Protein AF-A0A7C7S6R8-F1 (afdb_monomer_lite)

Structure (mmCIF, N/CA/C/O backbone):
data_AF-A0A7C7S6R8-F1
#
_entry.id   AF-A0A7C7S6R8-F1
#
loop_
_atom_site.group_PDB
_atom_site.id
_atom_site.type_symbol
_atom_site.label_atom_id
_atom_site.label_alt_id
_atom_site.label_comp_id
_atom_site.label_asym_id
_atom_site.label_entity_id
_atom_site.label_seq_id
_atom_site.pdbx_PDB_ins_code
_atom_site.Cartn_x
_atom_site.Cartn_y
_atom_site.Cartn_z
_atom_site.occupancy
_atom_site.B_iso_or_equiv
_atom_site.auth_seq_id
_atom_site.auth_comp_id
_atom_site.auth_asym_id
_atom_site.auth_atom_id
_atom_site.pdbx_PDB_model_num
ATOM 1 N N . MET A 1 1 ? -9.432 13.178 12.221 1.00 90.06 1 MET A N 1
ATOM 2 C CA . MET A 1 1 ? -8.520 12.330 11.413 1.00 90.06 1 MET A CA 1
ATOM 3 C C . MET A 1 1 ? -7.177 12.123 12.109 1.00 90.06 1 MET A C 1
ATOM 5 O O . M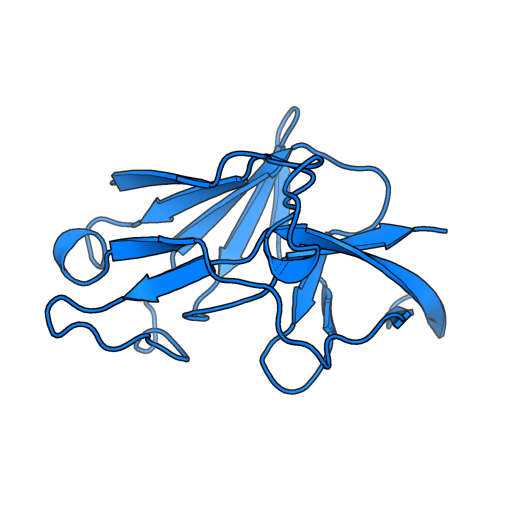ET A 1 1 ? -6.702 13.043 12.767 1.00 90.06 1 MET A O 1
ATOM 9 N N . LYS A 1 2 ? -6.548 10.955 11.932 1.00 95.75 2 LYS A N 1
ATOM 10 C CA . LYS A 1 2 ? -5.194 10.621 12.423 1.00 95.75 2 LYS A CA 1
ATOM 11 C C . LYS A 1 2 ? -4.266 10.365 11.235 1.00 95.75 2 LYS A C 1
ATOM 13 O O . LYS A 1 2 ? -4.613 9.568 10.373 1.00 95.75 2 LYS A O 1
ATOM 18 N N . LYS A 1 3 ? -3.100 11.017 11.187 1.00 97.19 3 LYS A N 1
ATOM 19 C CA . LYS A 1 3 ? -2.088 10.809 10.135 1.00 97.19 3 LYS A CA 1
ATOM 20 C C . LYS A 1 3 ? -0.924 9.987 10.677 1.00 97.19 3 LYS A C 1
ATOM 22 O O . LYS A 1 3 ? -0.388 10.323 11.729 1.00 97.19 3 LYS A O 1
ATOM 27 N N . VAL A 1 4 ? -0.525 8.947 9.955 1.00 97.56 4 VAL A N 1
ATOM 28 C CA . VAL A 1 4 ? 0.635 8.111 10.281 1.00 97.56 4 VAL A CA 1
ATOM 29 C C . VAL A 1 4 ? 1.560 8.061 9.077 1.00 97.56 4 VAL A C 1
ATOM 31 O O . VAL A 1 4 ? 1.111 7.825 7.959 1.00 97.56 4 VAL A O 1
ATOM 34 N N . LYS A 1 5 ? 2.852 8.295 9.299 1.00 97.56 5 LYS A N 1
ATOM 35 C CA . LYS A 1 5 ? 3.873 8.246 8.254 1.00 97.56 5 LYS A CA 1
ATOM 36 C C . LYS A 1 5 ? 4.606 6.913 8.296 1.00 97.56 5 LYS A C 1
ATOM 38 O O . LYS A 1 5 ? 5.047 6.495 9.363 1.00 97.56 5 LYS A O 1
ATOM 43 N N . ILE A 1 6 ? 4.772 6.291 7.135 1.00 96.75 6 ILE A N 1
ATOM 44 C CA . ILE A 1 6 ? 5.701 5.181 6.927 1.00 96.75 6 ILE A CA 1
ATOM 45 C C . ILE A 1 6 ? 6.922 5.770 6.234 1.00 96.75 6 ILE A C 1
ATOM 47 O O . ILE A 1 6 ? 6.853 6.138 5.064 1.00 96.75 6 ILE A O 1
ATOM 51 N N . SER A 1 7 ? 8.010 5.934 6.982 1.00 95.25 7 SER A N 1
ATOM 52 C CA . SER A 1 7 ? 9.228 6.570 6.482 1.00 95.25 7 SER A CA 1
ATOM 53 C C . SER A 1 7 ? 9.965 5.684 5.482 1.00 95.25 7 SER A C 1
ATOM 55 O O . SER A 1 7 ? 9.999 4.461 5.618 1.00 95.25 7 SER A O 1
ATOM 57 N N . ALA A 1 8 ? 10.617 6.319 4.509 1.00 95.31 8 ALA A N 1
ATOM 58 C CA . ALA A 1 8 ? 11.557 5.630 3.638 1.00 95.31 8 ALA A CA 1
ATOM 59 C C . ALA A 1 8 ? 12.765 5.124 4.443 1.00 95.31 8 ALA A C 1
ATOM 61 O O . ALA A 1 8 ? 13.272 5.807 5.335 1.00 95.31 8 ALA A O 1
ATOM 62 N N . ASN A 1 9 ? 13.257 3.944 4.084 1.00 95.44 9 ASN A N 1
ATOM 63 C CA . ASN A 1 9 ? 14.526 3.406 4.548 1.00 95.44 9 ASN A CA 1
ATOM 64 C C . ASN A 1 9 ? 15.187 2.568 3.437 1.00 95.44 9 ASN A C 1
ATOM 66 O O . ASN A 1 9 ? 15.272 1.342 3.543 1.00 95.44 9 ASN A O 1
ATOM 70 N N . PRO A 1 10 ? 15.652 3.203 2.346 1.00 94.69 10 PRO A N 1
ATOM 71 C CA . PRO A 1 10 ? 16.136 2.482 1.167 1.00 94.69 10 PRO A CA 1
ATOM 72 C C . PRO A 1 10 ? 17.402 1.656 1.442 1.00 94.69 10 PRO A C 1
ATOM 74 O O . PRO A 1 10 ? 17.672 0.695 0.727 1.00 94.69 10 PRO A O 1
ATOM 77 N N . ASN A 1 11 ? 18.150 1.996 2.496 1.00 95.75 11 ASN A N 1
ATOM 78 C CA . ASN A 1 11 ? 19.424 1.369 2.848 1.00 95.75 11 ASN A CA 1
ATOM 79 C C . ASN A 1 11 ? 19.294 0.324 3.969 1.00 95.75 11 ASN A C 1
ATOM 81 O O . ASN A 1 11 ? 20.306 -0.088 4.537 1.00 95.75 11 ASN A O 1
ATOM 85 N N . HIS A 1 12 ? 18.074 -0.103 4.315 1.00 95.06 12 HIS A N 1
ATOM 86 C CA . HIS A 1 12 ? 17.883 -1.125 5.340 1.00 95.06 12 HIS A CA 1
ATOM 87 C C . HIS A 1 12 ? 18.644 -2.418 4.964 1.00 95.06 12 HIS A C 1
ATOM 89 O O . HIS A 1 12 ? 18.564 -2.852 3.811 1.00 95.06 12 HIS A O 1
ATOM 95 N N . PRO A 1 13 ? 19.375 -3.070 5.892 1.00 93.81 13 PRO A N 1
ATOM 96 C CA . PRO A 1 13 ? 20.148 -4.274 5.576 1.00 93.81 13 PRO A CA 1
ATOM 97 C C . PRO A 1 13 ? 19.269 -5.396 5.009 1.00 93.81 13 PRO A C 1
ATOM 99 O O . PRO A 1 13 ? 19.597 -5.955 3.965 1.00 93.81 13 PRO A O 1
ATOM 102 N N . ASP A 1 14 ? 18.118 -5.652 5.638 1.00 93.12 14 ASP A N 1
ATOM 103 C CA . ASP A 1 14 ? 17.079 -6.559 5.132 1.00 93.12 14 ASP A CA 1
ATOM 104 C C . ASP A 1 14 ? 16.322 -5.934 3.940 1.00 93.12 14 ASP A C 1
ATOM 106 O O . ASP A 1 14 ? 15.649 -4.913 4.140 1.00 93.12 14 ASP A O 1
ATOM 110 N N . PRO A 1 15 ? 16.384 -6.529 2.729 1.00 90.38 15 PRO A N 1
ATOM 111 C CA . PRO A 1 15 ? 15.658 -6.057 1.550 1.00 90.38 15 PRO A CA 1
ATOM 112 C C . PRO A 1 15 ? 14.147 -5.942 1.748 1.00 90.38 15 PRO A C 1
ATOM 114 O O . PRO A 1 15 ? 13.533 -5.041 1.180 1.00 90.38 15 PRO A O 1
ATOM 117 N N . LYS A 1 16 ? 13.541 -6.790 2.590 1.00 92.56 16 LYS A N 1
ATOM 118 C CA . LYS A 1 16 ? 12.091 -6.772 2.831 1.00 92.56 16 LYS A CA 1
ATOM 119 C C . LYS A 1 16 ? 11.623 -5.519 3.570 1.00 92.56 16 LYS A C 1
ATOM 121 O O . LYS A 1 16 ? 10.437 -5.216 3.566 1.00 92.56 16 LYS A O 1
ATOM 126 N N . LYS A 1 17 ? 12.548 -4.773 4.176 1.00 92.88 17 LYS A N 1
ATOM 127 C CA . LYS A 1 17 ? 12.290 -3.530 4.918 1.00 92.88 17 LYS A CA 1
ATOM 128 C C . LYS A 1 17 ? 12.772 -2.281 4.174 1.00 92.88 17 LYS A C 1
ATOM 130 O O . LYS A 1 17 ? 12.753 -1.185 4.734 1.00 92.88 17 LYS A O 1
ATOM 135 N N . ARG A 1 18 ? 13.224 -2.420 2.920 1.00 94.31 18 ARG A N 1
ATOM 136 C CA . ARG A 1 18 ? 13.716 -1.299 2.108 1.00 94.31 18 ARG A CA 1
ATOM 137 C C . ARG A 1 18 ? 12.569 -0.518 1.483 1.00 94.31 18 ARG A C 1
ATOM 139 O O . ARG A 1 18 ? 12.257 -0.680 0.307 1.00 94.31 18 ARG A O 1
ATOM 146 N N . PHE A 1 19 ? 11.951 0.358 2.263 1.00 96.25 19 PHE A N 1
ATOM 147 C CA . PHE A 1 19 ? 10.978 1.302 1.718 1.00 96.25 19 PHE A CA 1
ATOM 148 C C . PHE A 1 19 ? 11.703 2.424 0.989 1.00 96.25 19 PHE A C 1
ATOM 150 O O . PHE A 1 19 ? 12.585 3.073 1.546 1.00 96.25 19 PHE A O 1
ATOM 157 N N . THR A 1 20 ? 11.350 2.657 -0.266 1.00 96.44 20 THR A N 1
ATOM 158 C CA . THR A 1 20 ? 12.046 3.639 -1.106 1.00 96.44 20 THR A CA 1
ATOM 159 C C . THR A 1 20 ? 11.401 5.017 -1.050 1.00 96.44 20 THR A C 1
ATOM 161 O O . THR A 1 20 ? 12.047 5.997 -1.408 1.00 96.44 20 THR A O 1
ATOM 164 N N . HIS A 1 21 ? 10.156 5.108 -0.576 1.00 96.12 21 HIS A N 1
ATOM 165 C CA . HIS A 1 21 ? 9.400 6.354 -0.497 1.00 96.12 21 HIS A CA 1
ATOM 166 C C . HIS A 1 21 ? 8.654 6.457 0.833 1.00 96.12 21 HIS A C 1
ATOM 168 O O . HIS A 1 21 ? 8.195 5.454 1.376 1.00 96.12 21 HIS A O 1
ATOM 174 N N . GLU A 1 22 ? 8.523 7.684 1.344 1.00 96.00 22 GLU A N 1
ATOM 175 C CA . GLU A 1 22 ? 7.614 7.960 2.455 1.00 96.00 22 GLU A CA 1
ATOM 176 C C . GLU A 1 22 ? 6.173 7.942 1.938 1.00 96.00 22 GLU A C 1
ATOM 178 O O . GLU A 1 22 ? 5.873 8.558 0.915 1.00 96.00 22 GLU A O 1
ATOM 183 N N . ILE A 1 23 ? 5.280 7.281 2.671 1.00 96.94 23 ILE A N 1
ATOM 184 C CA . ILE A 1 23 ? 3.833 7.364 2.446 1.00 96.94 23 ILE A CA 1
ATOM 185 C C . ILE A 1 23 ? 3.136 7.816 3.727 1.00 96.94 23 ILE A C 1
ATOM 187 O O . ILE A 1 23 ? 3.601 7.547 4.836 1.00 96.94 23 ILE A O 1
ATOM 191 N N . THR A 1 24 ? 2.011 8.515 3.589 1.00 98.06 24 THR A N 1
ATOM 192 C CA . THR A 1 24 ? 1.176 8.924 4.723 1.00 98.06 24 THR A CA 1
ATOM 193 C C . THR A 1 24 ? -0.175 8.232 4.651 1.00 98.06 24 THR A C 1
ATOM 195 O O . THR A 1 24 ? -0.878 8.332 3.652 1.00 98.06 24 THR A O 1
ATOM 198 N N . ILE A 1 25 ? -0.554 7.565 5.734 1.00 97.69 25 ILE A N 1
ATOM 199 C CA . ILE A 1 25 ? -1.856 6.931 5.918 1.00 97.69 25 ILE A CA 1
ATOM 200 C C . ILE A 1 25 ? -2.715 7.849 6.785 1.00 97.69 25 ILE A C 1
ATOM 202 O O . ILE A 1 25 ? -2.304 8.246 7.877 1.00 97.69 25 ILE A O 1
ATOM 206 N N . VAL A 1 26 ? -3.904 8.204 6.308 1.00 97.69 26 VAL A N 1
ATOM 207 C CA . VAL A 1 26 ? -4.850 9.077 7.007 1.00 97.69 26 VAL A CA 1
ATOM 208 C C . VAL A 1 26 ? -6.084 8.268 7.385 1.00 97.69 26 VAL A C 1
ATOM 210 O O . VAL A 1 26 ? -6.877 7.875 6.533 1.00 97.69 26 VAL A O 1
ATOM 213 N N . LEU A 1 27 ? -6.241 8.027 8.683 1.00 96.94 27 LEU A N 1
ATOM 214 C CA . LEU A 1 27 ? -7.390 7.333 9.249 1.00 96.94 27 LEU A CA 1
ATOM 215 C C . LEU A 1 27 ? -8.510 8.332 9.569 1.00 96.94 27 LEU A C 1
ATOM 217 O O . LEU A 1 27 ? -8.293 9.315 10.297 1.00 96.94 27 LEU A O 1
ATOM 221 N N . GLY A 1 28 ? -9.703 8.050 9.043 1.00 95.19 28 GLY A N 1
ATOM 222 C CA . GLY A 1 28 ? -10.948 8.744 9.374 1.00 95.19 28 GLY A CA 1
ATOM 223 C C . GLY A 1 28 ? -11.340 8.568 10.843 1.00 95.19 28 GLY A C 1
ATOM 224 O O . GLY A 1 28 ? -10.814 7.702 11.550 1.00 95.19 28 GLY A O 1
ATOM 225 N N . ASP A 1 29 ? -12.244 9.412 11.334 1.00 93.75 29 ASP A N 1
ATOM 226 C CA . ASP A 1 29 ? -12.663 9.389 12.741 1.00 93.75 29 ASP A CA 1
ATOM 227 C C . ASP A 1 29 ? -13.369 8.079 13.132 1.00 93.75 29 ASP A C 1
ATOM 229 O O . ASP A 1 29 ? -13.288 7.647 14.279 1.00 93.75 29 ASP A O 1
ATOM 233 N N . GLU A 1 30 ? -13.969 7.397 12.160 1.00 92.88 30 GLU A N 1
ATOM 234 C CA . GLU A 1 30 ? -14.673 6.124 12.282 1.00 92.88 30 GLU A CA 1
ATOM 235 C C . GLU A 1 30 ? -13.759 4.902 12.501 1.00 92.88 30 GLU A C 1
ATOM 237 O O . GLU A 1 30 ? -14.222 3.866 13.001 1.00 92.88 30 GLU A O 1
ATOM 242 N N . ILE A 1 31 ? -12.470 5.019 12.149 1.00 94.88 31 ILE A N 1
ATOM 243 C CA . ILE A 1 31 ? -11.480 3.931 12.232 1.00 94.88 31 ILE A CA 1
ATOM 244 C C . ILE A 1 31 ? -10.202 4.287 13.005 1.00 94.88 31 ILE A C 1
ATOM 246 O O . ILE A 1 31 ? -9.497 3.372 13.427 1.00 94.88 31 ILE A O 1
ATOM 250 N N . LYS A 1 32 ? -9.898 5.568 13.256 1.00 94.31 32 LYS A N 1
ATOM 251 C CA . LYS A 1 32 ? -8.635 5.995 13.898 1.00 94.31 32 LYS A CA 1
ATOM 252 C C . LYS A 1 32 ? -8.382 5.414 15.298 1.00 94.31 32 LYS A C 1
ATOM 254 O O . LYS A 1 32 ? -7.222 5.261 15.671 1.00 94.31 32 LYS A O 1
ATOM 259 N N . GLU A 1 33 ? -9.445 5.105 16.047 1.00 94.50 33 GL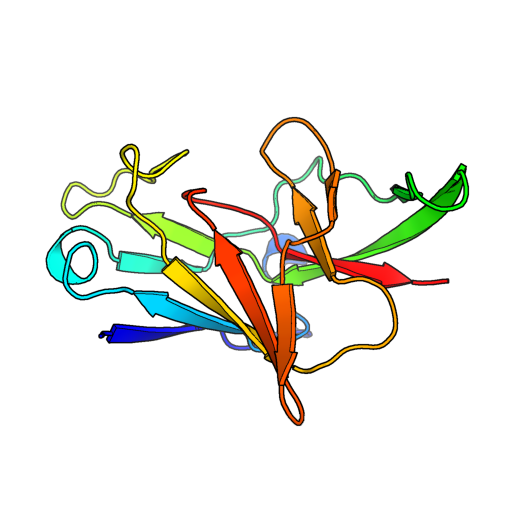U A N 1
ATOM 260 C CA . GLU A 1 33 ? -9.378 4.491 17.387 1.00 94.50 33 GLU A CA 1
ATOM 261 C C . GLU A 1 33 ? -9.455 2.955 17.331 1.00 94.50 33 GLU A C 1
ATOM 263 O O . GLU A 1 33 ? -9.189 2.270 18.315 1.00 94.50 33 GLU A O 1
ATOM 268 N N . LYS A 1 34 ? -9.838 2.395 16.176 1.00 94.31 34 LYS A N 1
ATOM 269 C CA . LYS A 1 34 ? -10.006 0.947 15.966 1.00 94.31 34 LYS A CA 1
ATOM 270 C C . LYS A 1 34 ? -8.770 0.295 15.358 1.00 94.31 34 LYS A C 1
ATOM 272 O O . LYS A 1 34 ? -8.644 -0.925 15.428 1.00 94.31 34 LYS A O 1
ATOM 277 N N . TYR A 1 35 ? -7.896 1.090 14.744 1.00 96.19 35 TYR A N 1
ATOM 278 C CA . TYR A 1 35 ? -6.731 0.595 14.029 1.00 96.19 35 TYR A CA 1
ATOM 279 C C . TYR A 1 35 ? -5.493 1.453 14.278 1.00 96.19 35 TYR A C 1
ATOM 281 O O . TYR A 1 35 ? -5.528 2.683 14.353 1.00 96.19 35 TYR A O 1
ATOM 289 N N . GLU A 1 36 ? -4.366 0.766 14.340 1.00 96.12 36 GLU A N 1
ATOM 290 C CA . GLU A 1 36 ? -3.0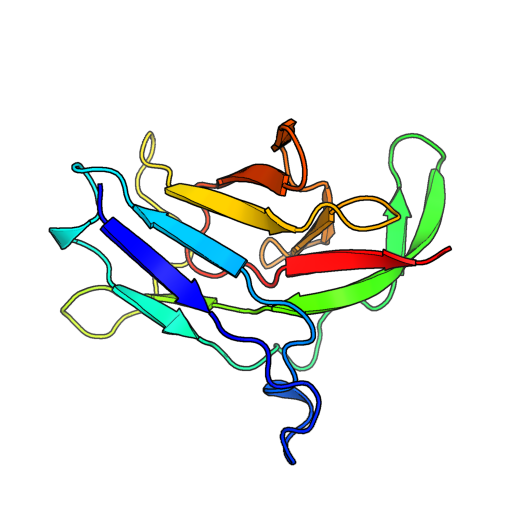29 1.324 14.294 1.00 96.12 36 GLU A CA 1
ATOM 291 C C . GLU A 1 36 ? -2.401 0.998 12.938 1.00 96.12 36 GLU A C 1
ATOM 293 O O . GLU A 1 36 ? -2.528 -0.119 12.443 1.00 96.12 36 GLU A O 1
ATOM 298 N N . VAL A 1 37 ? -1.709 1.961 12.336 1.00 97.12 37 VAL A N 1
ATOM 299 C CA . VAL A 1 37 ? -0.941 1.727 11.110 1.00 97.12 37 VAL A CA 1
ATOM 300 C C . VAL A 1 37 ? 0.459 1.279 11.508 1.00 97.12 37 VAL A C 1
ATOM 302 O O . VAL A 1 37 ? 1.148 1.998 12.231 1.00 97.12 37 VAL A O 1
ATOM 305 N N . VAL A 1 38 ? 0.887 0.118 11.023 1.00 96.69 38 VAL A N 1
ATOM 306 C CA . VAL A 1 38 ? 2.191 -0.470 11.345 1.00 96.69 38 VAL A CA 1
ATOM 307 C C . VAL A 1 38 ? 2.928 -0.800 10.053 1.00 96.69 38 VAL A C 1
ATOM 309 O O . VAL A 1 38 ? 2.363 -1.438 9.170 1.00 96.69 38 VAL A O 1
ATOM 312 N N . ALA A 1 39 ? 4.191 -0.392 9.939 1.00 96.06 39 ALA A N 1
ATOM 313 C CA . ALA A 1 39 ? 5.065 -0.822 8.849 1.00 96.06 39 ALA A CA 1
ATOM 314 C C . ALA A 1 39 ? 5.201 -2.355 8.828 1.00 96.06 39 ALA A C 1
ATOM 316 O O . ALA A 1 39 ? 5.418 -2.969 9.874 1.00 96.06 39 ALA A O 1
ATOM 317 N N . LYS A 1 40 ? 5.105 -2.965 7.645 1.00 95.38 40 LYS A N 1
ATOM 318 C CA . LYS A 1 40 ? 5.270 -4.413 7.459 1.00 95.38 40 LYS A CA 1
ATOM 319 C C . LYS A 1 40 ? 6.395 -4.695 6.480 1.00 95.38 40 LYS A C 1
ATOM 321 O O . LYS A 1 40 ? 6.575 -3.973 5.508 1.00 95.38 40 LYS A O 1
ATOM 326 N N . ASP A 1 41 ? 7.086 -5.799 6.696 1.00 95.44 41 ASP A N 1
ATOM 327 C CA . ASP A 1 41 ? 8.033 -6.339 5.728 1.00 95.44 41 ASP A CA 1
ATOM 328 C C . ASP A 1 41 ? 7.295 -6.673 4.423 1.00 95.44 41 ASP A C 1
ATOM 330 O O . ASP A 1 41 ? 6.133 -7.089 4.446 1.00 95.44 41 ASP A O 1
ATOM 334 N N . PHE A 1 42 ? 7.943 -6.494 3.276 1.00 95.69 42 PHE A N 1
ATOM 335 C CA . PHE A 1 42 ? 7.402 -6.969 2.008 1.00 95.69 42 PHE A CA 1
ATOM 336 C C . PHE A 1 42 ? 7.258 -8.503 2.023 1.00 95.69 42 PHE A C 1
ATOM 338 O O . PHE A 1 42 ? 8.199 -9.200 2.432 1.00 95.69 42 PHE A O 1
ATOM 345 N N . PRO A 1 43 ? 6.116 -9.046 1.557 1.00 93.12 43 PRO A N 1
ATOM 346 C CA . PRO A 1 43 ? 5.985 -10.467 1.253 1.00 93.12 43 PRO A CA 1
ATOM 347 C C . PRO A 1 43 ? 7.070 -10.932 0.274 1.00 93.12 43 PRO A C 1
ATOM 349 O O . PRO A 1 43 ? 7.552 -10.160 -0.555 1.00 93.12 43 PRO A O 1
ATOM 352 N N . ALA A 1 44 ? 7.487 -12.194 0.387 1.00 91.06 44 ALA A N 1
ATOM 353 C CA . ALA A 1 44 ? 8.559 -12.744 -0.448 1.00 91.06 44 ALA A CA 1
ATOM 354 C C . ALA A 1 44 ? 8.115 -13.032 -1.893 1.00 91.06 44 ALA A C 1
ATOM 356 O O . ALA A 1 44 ? 8.957 -13.164 -2.773 1.00 91.06 44 ALA A O 1
ATOM 357 N N . ASP A 1 45 ? 6.810 -13.139 -2.116 1.00 91.88 45 ASP A N 1
ATOM 358 C CA . ASP A 1 45 ? 6.142 -13.586 -3.336 1.00 91.88 45 ASP A CA 1
ATOM 359 C C . ASP A 1 45 ? 5.406 -12.450 -4.062 1.00 91.88 45 ASP A C 1
ATOM 361 O O . ASP A 1 45 ? 4.483 -12.688 -4.841 1.00 91.88 45 ASP A O 1
ATOM 365 N N . LEU A 1 46 ? 5.810 -11.198 -3.824 1.00 95.69 46 LEU A N 1
ATOM 366 C CA . LEU A 1 46 ? 5.225 -10.076 -4.546 1.00 95.69 46 LEU A CA 1
ATOM 367 C C . LEU A 1 46 ? 5.519 -10.174 -6.048 1.00 95.69 46 LEU A C 1
ATOM 369 O O . LEU A 1 46 ? 6.680 -10.338 -6.428 1.00 95.69 46 LEU A O 1
ATOM 373 N N . PRO A 1 47 ? 4.506 -9.993 -6.913 1.00 96.50 47 PRO A N 1
ATOM 374 C CA . PRO A 1 47 ? 4.722 -9.981 -8.351 1.00 96.50 47 PRO A CA 1
ATOM 375 C C . PRO A 1 47 ? 5.717 -8.892 -8.765 1.00 96.50 47 PRO A C 1
ATOM 377 O O . PRO A 1 47 ? 5.665 -7.760 -8.278 1.00 96.50 47 PRO A O 1
ATOM 380 N N . GLU A 1 48 ? 6.611 -9.224 -9.692 1.00 96.44 48 GLU A N 1
ATOM 381 C CA . GLU A 1 48 ? 7.564 -8.264 -10.266 1.00 96.44 48 GLU A CA 1
ATOM 382 C C . GLU A 1 48 ? 6.982 -7.492 -11.454 1.00 96.44 48 GLU A C 1
ATOM 384 O O . GLU A 1 48 ? 7.513 -6.447 -11.834 1.00 96.44 48 GLU A O 1
ATOM 389 N N . PHE A 1 49 ? 5.888 -7.990 -12.032 1.00 96.81 49 PHE A N 1
ATOM 390 C CA . PHE A 1 49 ? 5.273 -7.461 -13.242 1.00 96.81 49 PHE A CA 1
ATOM 391 C C . PHE A 1 49 ? 3.753 -7.382 -13.107 1.00 96.81 49 PHE A C 1
ATOM 393 O O . PHE A 1 49 ? 3.129 -8.139 -12.360 1.00 96.81 49 PHE A O 1
ATOM 400 N N . TRP A 1 50 ? 3.156 -6.457 -13.852 1.00 96.31 50 TRP A N 1
ATOM 401 C CA . TRP A 1 50 ? 1.713 -6.296 -13.986 1.00 96.31 50 TRP A CA 1
ATOM 402 C C . TRP A 1 50 ? 1.363 -6.016 -15.443 1.00 96.31 50 TRP A C 1
ATOM 404 O O . TRP A 1 50 ? 2.012 -5.193 -16.087 1.00 96.31 50 TRP A O 1
ATOM 414 N N . ILE A 1 51 ? 0.340 -6.700 -15.953 1.00 95.38 51 ILE A N 1
ATOM 415 C CA . ILE A 1 51 ? -0.245 -6.404 -17.261 1.00 95.38 51 ILE A CA 1
ATOM 416 C C . ILE A 1 51 ? -1.241 -5.269 -17.050 1.00 95.38 51 ILE A C 1
ATOM 418 O O . ILE A 1 51 ? -2.256 -5.446 -16.372 1.00 95.38 51 ILE A O 1
ATOM 422 N N . ASP A 1 52 ? -0.913 -4.100 -17.586 1.00 92.75 52 ASP A N 1
ATOM 423 C CA . ASP A 1 52 ? -1.760 -2.920 -17.482 1.00 92.75 52 ASP A CA 1
ATOM 424 C C . ASP A 1 52 ? -3.049 -3.139 -18.298 1.00 92.75 52 ASP A C 1
ATOM 426 O O . ASP A 1 52 ? -2.973 -3.306 -19.514 1.00 92.75 52 ASP A O 1
ATOM 430 N N . PRO A 1 53 ? -4.241 -3.123 -17.676 1.00 92.38 53 PRO A N 1
ATOM 431 C CA . PRO A 1 53 ? -5.499 -3.408 -18.361 1.00 92.38 53 PRO A CA 1
ATOM 432 C C . PRO A 1 53 ? -5.900 -2.331 -19.378 1.00 92.38 53 PRO A C 1
ATOM 434 O O . PRO A 1 53 ? -6.854 -2.536 -20.123 1.00 92.38 53 PRO A O 1
ATOM 437 N N . ASN A 1 54 ? -5.231 -1.172 -19.394 1.00 91.31 54 ASN A N 1
ATOM 438 C CA . ASN A 1 54 ? -5.539 -0.102 -20.342 1.00 91.31 54 ASN A CA 1
ATOM 439 C C . ASN A 1 54 ? -4.782 -0.245 -21.670 1.00 91.31 54 ASN A C 1
ATOM 441 O O . ASN A 1 54 ? -5.262 0.264 -22.682 1.00 91.31 54 ASN A O 1
ATOM 445 N N . ASP A 1 55 ? -3.588 -0.849 -21.668 1.00 91.44 55 ASP A N 1
ATOM 446 C CA . ASP A 1 55 ? -2.743 -0.976 -22.867 1.00 91.44 55 ASP A CA 1
ATOM 447 C C . ASP A 1 55 ? -2.241 -2.406 -23.142 1.00 91.44 55 ASP A C 1
ATOM 449 O O . ASP A 1 55 ? -1.519 -2.608 -24.121 1.00 91.44 55 ASP A O 1
ATOM 453 N N . ASP A 1 56 ? -2.629 -3.376 -22.306 1.00 93.00 56 ASP A N 1
ATOM 454 C CA . ASP A 1 56 ? -2.239 -4.791 -22.329 1.00 93.00 56 ASP A CA 1
ATOM 455 C C . ASP A 1 56 ? -0.718 -5.026 -22.332 1.00 93.00 56 ASP A C 1
ATOM 457 O O . ASP A 1 56 ? -0.235 -6.101 -22.702 1.00 93.00 56 ASP A O 1
ATOM 461 N N . LYS A 1 57 ? 0.076 -4.034 -21.906 1.00 93.94 57 LYS A N 1
ATOM 462 C CA . LYS A 1 57 ? 1.531 -4.167 -21.820 1.00 93.94 57 LYS A CA 1
ATOM 463 C C . LYS A 1 57 ? 1.956 -4.599 -20.433 1.00 93.94 57 LYS A C 1
ATOM 465 O O . LYS A 1 57 ? 1.490 -4.089 -19.414 1.00 93.94 57 LYS A O 1
ATOM 470 N N . GLU A 1 58 ? 2.945 -5.480 -20.413 1.00 95.75 58 GLU A N 1
ATOM 471 C CA . GLU A 1 58 ? 3.664 -5.820 -19.198 1.00 95.75 58 GLU A CA 1
ATOM 472 C C . GLU A 1 58 ? 4.482 -4.613 -18.712 1.00 95.75 58 GLU A C 1
ATOM 474 O O . GLU A 1 58 ? 5.258 -4.009 -19.459 1.00 95.75 58 GLU A O 1
ATOM 479 N N . LYS A 1 59 ? 4.292 -4.246 -17.445 1.00 96.00 59 LYS A N 1
ATOM 480 C CA . LYS A 1 59 ? 5.044 -3.204 -16.747 1.00 96.00 59 LYS A CA 1
ATOM 481 C C . LYS A 1 59 ? 5.764 -3.836 -15.569 1.00 96.00 59 LYS A C 1
ATOM 483 O O . LYS A 1 59 ? 5.150 -4.557 -14.782 1.00 96.00 59 LYS A O 1
ATOM 488 N N . LYS A 1 60 ? 7.045 -3.517 -15.393 1.00 97.44 60 LYS A N 1
ATOM 489 C CA . LYS A 1 60 ? 7.780 -3.909 -14.187 1.00 97.44 60 LYS A CA 1
ATOM 490 C C . LYS A 1 60 ? 7.280 -3.098 -12.994 1.00 97.44 60 LYS A C 1
ATOM 492 O O . LYS A 1 60 ? 6.915 -1.936 -13.152 1.00 97.44 60 LYS A O 1
ATOM 497 N N . ILE A 1 61 ? 7.276 -3.681 -11.804 1.00 97.50 61 ILE A N 1
ATOM 498 C CA . ILE A 1 61 ? 6.848 -3.033 -10.565 1.00 97.50 61 ILE A CA 1
ATOM 499 C C . ILE A 1 61 ? 8.070 -2.759 -9.694 1.00 97.50 61 ILE A C 1
ATOM 501 O O . ILE A 1 61 ? 8.912 -3.626 -9.468 1.00 97.50 61 ILE A O 1
ATOM 505 N N . ALA A 1 62 ? 8.142 -1.547 -9.157 1.00 96.81 62 ALA A N 1
ATOM 506 C CA . ALA A 1 62 ? 8.998 -1.219 -8.030 1.00 96.81 62 ALA A CA 1
ATOM 507 C C . ALA A 1 62 ? 8.120 -1.047 -6.785 1.00 96.81 62 ALA A C 1
ATOM 509 O O . ALA A 1 62 ? 7.355 -0.086 -6.694 1.00 96.81 62 ALA A O 1
ATOM 510 N N . TRP A 1 63 ? 8.223 -1.975 -5.833 1.00 97.44 63 TRP A N 1
ATOM 511 C CA . TRP A 1 63 ? 7.542 -1.884 -4.541 1.00 97.44 63 TRP A CA 1
ATOM 512 C C . TRP A 1 63 ? 8.188 -0.792 -3.681 1.00 97.44 63 TRP A C 1
ATOM 514 O O . TRP A 1 63 ? 9.412 -0.734 -3.549 1.00 97.44 63 TRP A O 1
ATOM 524 N N . ILE A 1 64 ? 7.375 0.120 -3.143 1.00 97.12 64 ILE A N 1
ATOM 525 C CA . ILE A 1 64 ? 7.861 1.355 -2.510 1.00 97.12 64 ILE A CA 1
ATOM 526 C C . ILE A 1 64 ? 7.649 1.401 -1.001 1.00 97.12 64 ILE A C 1
ATOM 528 O O . ILE A 1 64 ? 8.492 1.966 -0.304 1.00 97.12 64 ILE A O 1
ATOM 532 N N . ALA A 1 65 ? 6.570 0.803 -0.497 1.00 97.19 65 ALA A N 1
ATOM 533 C CA . ALA A 1 65 ? 6.254 0.737 0.926 1.00 97.19 65 ALA A CA 1
ATOM 534 C C . ALA A 1 65 ? 5.272 -0.409 1.212 1.00 97.19 65 ALA A C 1
ATOM 536 O O . ALA A 1 65 ? 4.501 -0.798 0.335 1.00 97.19 65 ALA A O 1
ATOM 537 N N . ASN A 1 66 ? 5.268 -0.918 2.445 1.00 96.75 66 ASN A N 1
ATOM 538 C CA . ASN A 1 66 ? 4.265 -1.869 2.916 1.00 96.75 66 ASN A CA 1
ATOM 539 C C . ASN A 1 66 ? 3.871 -1.583 4.372 1.00 96.75 66 ASN A C 1
ATOM 541 O O . ASN A 1 66 ? 4.686 -1.149 5.191 1.00 96.75 66 ASN A O 1
ATOM 545 N N . PHE A 1 67 ? 2.602 -1.808 4.698 1.00 96.62 67 PHE A N 1
ATOM 546 C CA . PHE A 1 67 ? 2.043 -1.561 6.023 1.00 96.62 67 PHE A CA 1
ATOM 547 C C . PHE A 1 67 ? 0.835 -2.462 6.278 1.00 96.62 67 PHE A C 1
ATOM 549 O O . PHE A 1 67 ? 0.339 -3.126 5.376 1.00 96.62 67 PHE A O 1
ATOM 556 N N . GLY A 1 68 ? 0.370 -2.486 7.522 1.00 96.62 68 GLY A N 1
ATOM 557 C CA . GLY A 1 68 ? -0.868 -3.137 7.918 1.00 96.62 68 GLY A CA 1
ATOM 558 C C . GLY A 1 68 ? -1.638 -2.326 8.954 1.00 96.62 68 GLY A C 1
ATOM 559 O O . GLY A 1 68 ? -1.048 -1.625 9.779 1.00 96.62 68 GLY A O 1
ATOM 560 N N . LEU A 1 69 ? -2.959 -2.453 8.924 1.00 96.88 69 LEU A N 1
ATOM 561 C CA . LEU A 1 69 ? -3.888 -1.938 9.916 1.00 96.88 69 LEU A CA 1
ATOM 562 C C . LEU A 1 69 ? -4.063 -2.991 11.006 1.00 96.88 69 LEU A C 1
ATOM 564 O O . LEU A 1 69 ? -4.673 -4.041 10.805 1.00 96.88 69 LEU A O 1
ATOM 568 N N . ARG A 1 70 ? -3.497 -2.718 12.177 1.00 96.38 70 ARG A N 1
ATOM 569 C CA . ARG A 1 70 ? -3.515 -3.608 13.333 1.00 96.38 70 ARG A CA 1
ATOM 570 C C . ARG A 1 70 ? -4.601 -3.179 14.308 1.00 96.38 70 ARG A C 1
ATOM 572 O O . ARG A 1 70 ? -4.687 -2.015 14.684 1.00 96.38 70 ARG A O 1
ATOM 579 N N . THR A 1 71 ? -5.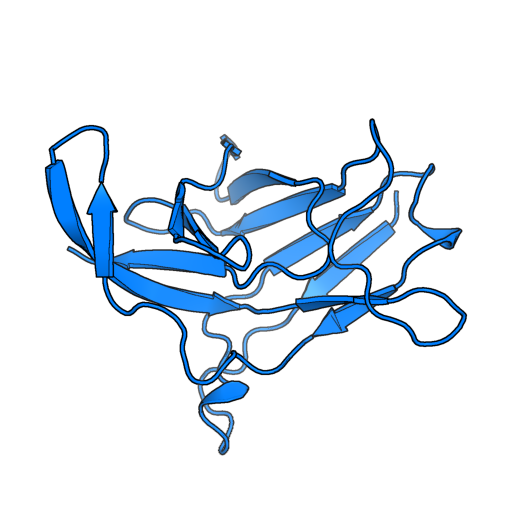425 -4.125 14.729 1.00 94.12 71 THR A N 1
ATOM 580 C CA . THR A 1 71 ? -6.418 -3.918 15.792 1.00 94.12 71 THR A CA 1
ATOM 581 C C . THR A 1 71 ? -5.736 -3.808 17.166 1.00 94.12 71 THR A C 1
ATOM 583 O O . THR A 1 71 ? -4.628 -4.322 17.331 1.00 94.12 71 THR A O 1
ATOM 586 N N . PRO A 1 72 ? -6.391 -3.231 18.194 1.00 88.06 72 PRO A N 1
ATOM 587 C CA . PRO A 1 72 ? -5.855 -3.176 19.558 1.00 88.06 72 PRO A CA 1
ATOM 588 C C . PRO A 1 72 ? -5.479 -4.545 20.146 1.00 88.06 72 PRO A C 1
ATOM 590 O O . PRO A 1 72 ? -4.578 -4.635 20.971 1.00 88.06 72 PRO A O 1
ATOM 593 N N . GLY A 1 73 ? -6.125 -5.625 19.687 1.00 88.81 73 GLY A N 1
ATOM 594 C CA . GLY A 1 73 ? -5.790 -7.006 20.056 1.00 88.81 73 GLY A CA 1
ATOM 595 C C . GLY A 1 73 ? -4.542 -7.573 19.365 1.00 88.81 73 GLY A C 1
ATOM 596 O O . GLY A 1 73 ? -4.253 -8.754 19.517 1.00 88.81 73 GLY A O 1
ATOM 597 N N . GLY A 1 74 ? -3.827 -6.776 18.565 1.00 90.75 74 GLY A N 1
ATOM 598 C CA . GLY A 1 74 ? -2.594 -7.172 17.881 1.00 90.75 74 GLY A CA 1
ATOM 599 C C . GLY A 1 74 ? -2.789 -7.882 16.538 1.00 90.75 74 GLY A C 1
ATOM 600 O O . GLY A 1 74 ? -1.805 -8.157 15.853 1.00 90.75 74 GLY A O 1
ATOM 601 N N . ARG A 1 75 ? -4.032 -8.145 16.117 1.00 93.19 75 ARG A N 1
ATOM 602 C CA . ARG A 1 75 ? -4.332 -8.806 14.839 1.00 93.19 75 ARG A CA 1
ATOM 603 C C . ARG A 1 75 ? -4.355 -7.795 13.693 1.00 93.19 75 ARG A C 1
ATOM 605 O O . ARG A 1 75 ? -5.037 -6.774 13.805 1.00 93.19 75 ARG A O 1
ATOM 612 N N . PHE A 1 76 ? -3.656 -8.099 12.601 1.00 94.38 76 PHE A N 1
ATOM 613 C CA . PHE A 1 76 ? -3.780 -7.368 11.339 1.00 94.38 76 PHE A CA 1
ATOM 614 C C . PHE A 1 76 ? -5.126 -7.660 10.676 1.00 94.38 76 PHE A C 1
ATOM 616 O O . PHE A 1 76 ? -5.581 -8.803 10.661 1.00 94.38 76 PHE A O 1
ATOM 623 N N . ALA A 1 77 ? -5.772 -6.613 10.177 1.00 92.94 77 ALA A N 1
ATOM 624 C CA . ALA A 1 77 ? -6.923 -6.750 9.307 1.00 92.94 77 ALA A CA 1
ATOM 625 C C . ALA A 1 77 ? -6.452 -7.067 7.886 1.00 92.94 77 ALA A C 1
ATOM 627 O O . ALA A 1 77 ? -5.480 -6.473 7.429 1.00 92.94 77 ALA A O 1
ATOM 628 N N . ASP A 1 78 ? -7.173 -7.952 7.203 1.00 90.69 78 ASP A N 1
ATOM 629 C CA . ASP A 1 78 ? -7.000 -8.191 5.764 1.00 90.69 78 ASP A CA 1
ATOM 630 C C . ASP A 1 78 ? -7.840 -7.172 4.971 1.00 90.69 78 ASP A C 1
ATOM 632 O O . ASP A 1 78 ? -7.412 -6.608 3.966 1.00 90.69 78 ASP A O 1
ATOM 636 N N . THR A 1 79 ? -9.038 -6.856 5.479 1.00 93.38 79 THR A N 1
ATOM 637 C CA . THR A 1 79 ? -9.937 -5.825 4.944 1.00 93.38 79 THR A CA 1
ATOM 638 C C . THR A 1 79 ? -10.594 -5.043 6.077 1.00 93.38 79 THR A C 1
ATOM 640 O O . THR A 1 79 ? -10.720 -5.513 7.213 1.00 93.38 79 THR A O 1
ATOM 643 N N . LEU A 1 80 ? -11.063 -3.843 5.762 1.00 92.81 80 LEU A N 1
ATOM 644 C CA . LEU A 1 80 ? -11.918 -3.055 6.628 1.00 92.81 80 LEU A CA 1
ATOM 645 C C . LEU A 1 80 ? -13.389 -3.483 6.499 1.00 92.81 80 LEU A C 1
ATOM 647 O O . LEU A 1 80 ? -13.800 -4.032 5.471 1.00 92.81 80 LEU A O 1
ATOM 651 N N . PRO A 1 81 ? -14.208 -3.239 7.540 1.00 92.69 81 PRO A N 1
ATOM 652 C CA . PRO A 1 81 ? -15.654 -3.384 7.454 1.00 92.69 81 PRO A CA 1
ATOM 653 C C . PRO A 1 81 ? -16.241 -2.578 6.292 1.00 92.69 81 PRO A C 1
ATOM 655 O O . PRO A 1 81 ? -15.777 -1.481 5.980 1.00 92.69 81 PRO A O 1
ATOM 658 N N . LYS A 1 82 ? -17.313 -3.101 5.687 1.00 91.75 82 LYS A N 1
ATOM 659 C CA . LYS A 1 82 ? -17.992 -2.465 4.553 1.00 91.75 82 LYS A CA 1
ATOM 660 C C . LYS A 1 82 ? -18.302 -0.991 4.842 1.00 91.75 82 LYS A C 1
ATOM 662 O O . LYS A 1 82 ? -18.984 -0.675 5.813 1.00 91.75 82 LYS A O 1
ATOM 667 N N . GLY A 1 83 ? -17.852 -0.117 3.944 1.00 90.62 83 GLY A N 1
ATOM 668 C CA . GLY A 1 83 ? -18.075 1.328 4.022 1.00 90.62 83 GLY A CA 1
ATOM 669 C C . GLY A 1 83 ? -17.000 2.098 4.790 1.00 90.62 83 GLY A C 1
ATOM 670 O O . GLY A 1 83 ? -17.012 3.322 4.734 1.00 90.62 83 GLY A O 1
ATOM 671 N N . TYR A 1 84 ? -16.061 1.423 5.456 1.00 94.38 84 TYR A N 1
ATOM 672 C CA . TYR A 1 84 ? -14.894 2.078 6.041 1.00 94.38 84 TYR A CA 1
ATOM 673 C C . TYR A 1 84 ? -13.738 2.107 5.057 1.00 94.38 84 TYR A C 1
ATOM 675 O O . TYR A 1 84 ? -13.451 1.119 4.381 1.00 94.38 84 TYR A O 1
ATOM 683 N N . ARG A 1 85 ? -13.069 3.256 5.000 1.00 95.56 85 ARG A N 1
ATOM 684 C CA . ARG A 1 85 ? -11.902 3.492 4.158 1.00 95.56 85 ARG A CA 1
ATOM 685 C C . ARG A 1 85 ? -10.889 4.336 4.905 1.00 95.56 85 ARG A C 1
ATOM 687 O O . ARG A 1 85 ? -11.209 5.015 5.877 1.00 95.56 85 ARG A O 1
ATOM 694 N N . TYR A 1 86 ? -9.666 4.313 4.418 1.00 96.19 86 TYR A N 1
ATOM 695 C CA . TYR A 1 86 ? -8.632 5.259 4.796 1.00 96.19 86 TYR A CA 1
ATOM 696 C C . TYR A 1 86 ? -8.022 5.853 3.537 1.00 96.19 86 TYR A C 1
ATOM 698 O O . TYR A 1 86 ? -8.096 5.271 2.452 1.00 96.19 86 TYR A O 1
ATOM 706 N N . GLN A 1 87 ? -7.399 7.012 3.698 1.00 97.38 87 GLN A N 1
ATOM 707 C CA . GLN A 1 87 ? -6.704 7.674 2.611 1.00 97.38 87 GLN A CA 1
ATOM 708 C C . GLN A 1 87 ? -5.206 7.362 2.675 1.00 97.38 87 GLN A C 1
ATOM 710 O O . GLN A 1 87 ? -4.603 7.339 3.750 1.00 97.38 87 GLN A O 1
ATOM 715 N N . ILE A 1 88 ? -4.597 7.163 1.513 1.00 97.25 88 ILE A N 1
ATOM 716 C CA . ILE A 1 88 ? -3.151 7.094 1.326 1.00 97.25 88 ILE A CA 1
ATOM 717 C C . ILE A 1 88 ? -2.725 8.334 0.553 1.00 97.25 88 ILE A C 1
ATOM 719 O O . ILE A 1 88 ? -3.266 8.631 -0.508 1.00 97.25 88 ILE A O 1
ATOM 723 N N . GLU A 1 89 ? -1.743 9.048 1.086 1.00 97.75 89 GLU A N 1
ATOM 724 C CA . GLU A 1 89 ? -1.026 10.108 0.390 1.00 97.75 89 GLU A CA 1
ATOM 725 C 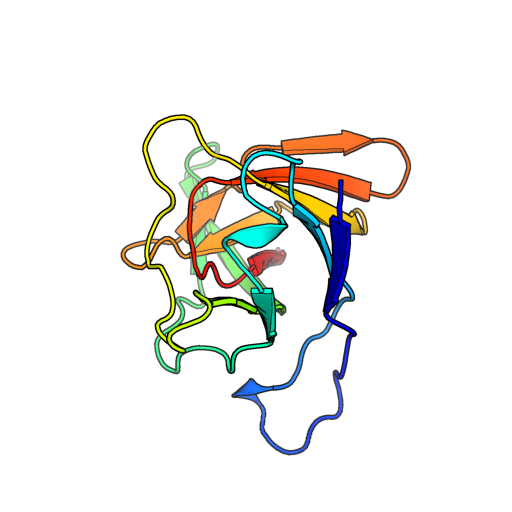C . GLU A 1 89 ? 0.389 9.604 0.060 1.00 97.75 89 GLU A C 1
ATOM 727 O O . GLU A 1 89 ? 1.162 9.250 0.954 1.00 97.75 89 GLU A O 1
ATOM 732 N N . ILE A 1 90 ? 0.736 9.588 -1.223 1.00 96.81 90 ILE A N 1
ATOM 733 C CA . ILE A 1 90 ? 2.039 9.163 -1.756 1.00 96.81 90 ILE A CA 1
ATOM 734 C C . ILE A 1 90 ? 2.612 10.357 -2.528 1.00 96.81 90 ILE A C 1
ATOM 736 O O . ILE A 1 90 ? 1.831 11.089 -3.134 1.00 96.81 90 ILE A O 1
ATOM 740 N N . PRO A 1 91 ? 3.931 10.608 -2.553 1.00 95.69 91 PRO A N 1
ATOM 741 C CA . PRO A 1 91 ? 4.505 11.540 -3.521 1.00 95.69 91 PRO A CA 1
ATOM 742 C C . PRO A 1 91 ? 4.042 11.197 -4.943 1.00 95.69 91 PRO A C 1
ATOM 744 O O . PRO A 1 91 ? 3.858 10.028 -5.268 1.00 95.69 91 PRO A O 1
ATOM 747 N N . HIS A 1 92 ? 3.826 12.187 -5.804 1.00 94.75 92 HIS A N 1
ATOM 748 C CA . HIS A 1 92 ? 3.549 11.901 -7.208 1.00 94.75 92 HIS A CA 1
ATOM 749 C C . HIS A 1 92 ? 4.807 11.305 -7.855 1.00 94.75 92 HIS A C 1
ATOM 751 O O . HIS A 1 92 ? 5.852 11.957 -7.902 1.00 94.75 92 HIS A O 1
ATOM 757 N N . LEU A 1 93 ? 4.718 10.055 -8.313 1.00 93.94 93 LEU A N 1
ATOM 758 C CA . LEU A 1 93 ? 5.833 9.316 -8.903 1.00 93.94 93 LEU A CA 1
ATOM 759 C C . LEU A 1 93 ? 5.595 9.101 -10.401 1.00 93.94 93 LEU A C 1
ATOM 761 O O . LEU A 1 93 ? 4.448 8.922 -10.808 1.00 93.94 93 LEU A O 1
ATOM 765 N N . PRO A 1 94 ? 6.659 9.040 -11.223 1.00 93.25 94 PRO A N 1
ATOM 766 C CA . PRO A 1 94 ? 6.537 8.590 -12.602 1.00 93.25 94 PRO A CA 1
ATOM 767 C C . PRO A 1 94 ? 5.998 7.157 -12.673 1.00 93.25 94 PRO A C 1
ATOM 769 O O . PRO A 1 94 ? 6.470 6.277 -11.938 1.00 93.25 94 PRO A O 1
ATOM 772 N N . GLY A 1 95 ? 5.070 6.938 -13.607 1.00 93.12 95 GLY A N 1
ATOM 773 C CA . GLY A 1 95 ? 4.352 5.679 -13.791 1.00 93.12 95 GLY A CA 1
ATOM 774 C C . GLY A 1 95 ? 3.004 5.647 -13.067 1.00 93.12 95 GLY A C 1
ATOM 775 O O . GLY A 1 95 ? 2.561 6.635 -12.486 1.00 93.12 95 GLY A O 1
ATOM 776 N N . LYS A 1 96 ? 2.339 4.494 -13.120 1.00 95.44 96 LYS A N 1
ATOM 777 C CA . LYS A 1 96 ? 1.104 4.225 -12.385 1.00 95.44 96 LYS A CA 1
ATOM 778 C C . LYS A 1 96 ? 1.419 3.742 -10.978 1.00 95.44 96 LYS A C 1
ATOM 780 O O . LYS A 1 96 ? 2.340 2.948 -10.785 1.00 95.44 96 LYS A O 1
ATOM 785 N N . THR A 1 97 ? 0.622 4.174 -10.010 1.00 97.00 97 THR A N 1
ATOM 786 C CA . THR A 1 97 ? 0.668 3.631 -8.651 1.00 97.00 97 THR A CA 1
ATOM 787 C C . THR A 1 97 ? -0.165 2.357 -8.596 1.00 97.00 97 THR A C 1
ATOM 789 O O . THR A 1 97 ? -1.297 2.335 -9.073 1.00 97.00 97 THR A O 1
ATOM 792 N N . VAL A 1 98 ? 0.383 1.298 -8.010 1.00 97.19 98 VAL A N 1
ATOM 793 C CA . VAL A 1 98 ? -0.262 -0.016 -7.907 1.00 97.19 98 VAL A CA 1
ATOM 794 C C . VAL A 1 98 ? -0.236 -0.522 -6.470 1.00 97.19 98 VAL A C 1
ATOM 796 O O . VAL A 1 98 ? 0.556 -0.060 -5.648 1.00 97.19 98 VAL A O 1
ATOM 799 N N . TYR A 1 99 ? -1.087 -1.492 -6.167 1.00 97.56 99 TYR A N 1
ATOM 800 C CA . TYR A 1 99 ? -1.039 -2.245 -4.920 1.00 97.56 99 TYR A CA 1
ATOM 801 C C . TYR A 1 99 ? -1.297 -3.732 -5.170 1.00 97.56 99 TYR A C 1
ATOM 803 O O . TYR A 1 99 ? -1.849 -4.110 -6.206 1.00 97.56 99 TYR A O 1
ATOM 811 N N . PHE A 1 100 ? -0.889 -4.575 -4.224 1.00 96.69 100 PHE A N 1
ATOM 812 C CA . PHE A 1 100 ? -1.229 -5.997 -4.216 1.00 96.69 100 PHE A CA 1
ATOM 813 C C . PHE A 1 100 ? -2.396 -6.248 -3.256 1.00 96.69 100 PHE A C 1
ATOM 815 O O . PHE A 1 100 ? -2.321 -5.872 -2.090 1.00 96.69 100 PHE A O 1
ATOM 822 N N . ASP A 1 101 ? -3.475 -6.868 -3.743 1.00 93.62 101 ASP A N 1
ATOM 823 C CA . ASP A 1 101 ? -4.697 -7.126 -2.956 1.00 93.62 101 ASP A CA 1
ATOM 824 C C . ASP A 1 101 ? -4.687 -8.472 -2.205 1.00 93.62 101 ASP A C 1
ATOM 826 O O . ASP A 1 101 ? -5.719 -8.906 -1.700 1.00 93.62 101 ASP A O 1
ATOM 830 N N . GLY A 1 102 ? -3.541 -9.160 -2.181 1.00 91.75 102 GLY A N 1
ATOM 831 C CA . GLY A 1 102 ? -3.401 -10.533 -1.684 1.00 91.75 102 GLY A CA 1
ATOM 832 C C . GLY A 1 102 ? -3.576 -11.607 -2.765 1.00 91.75 102 GLY A C 1
ATOM 833 O O . GLY A 1 102 ? -3.182 -12.749 -2.555 1.00 91.75 102 GLY A O 1
ATOM 834 N N . SER A 1 103 ? -4.123 -11.255 -3.933 1.00 93.06 103 SER A N 1
ATOM 835 C CA . SER A 1 103 ? -4.334 -12.180 -5.056 1.00 93.06 103 SER A CA 1
ATOM 836 C C . SER A 1 103 ? -3.691 -11.713 -6.361 1.00 93.06 103 SER A C 1
ATOM 838 O O . SER A 1 103 ? -3.180 -12.525 -7.129 1.00 93.06 103 SER A O 1
ATOM 840 N N . ARG A 1 104 ? -3.708 -10.406 -6.634 1.00 94.81 104 ARG A N 1
ATOM 841 C CA . ARG A 1 104 ? -3.189 -9.810 -7.869 1.00 94.81 104 ARG A CA 1
ATOM 842 C C . ARG A 1 104 ? -2.778 -8.362 -7.663 1.00 94.81 104 ARG A C 1
ATOM 844 O O . ARG A 1 104 ? -3.204 -7.690 -6.723 1.00 94.81 104 ARG A O 1
ATOM 851 N N . VAL A 1 105 ? -1.968 -7.874 -8.593 1.00 96.94 105 VAL A N 1
ATOM 852 C CA . VAL A 1 105 ? -1.626 -6.454 -8.684 1.00 96.94 105 VAL A CA 1
ATOM 853 C C . VAL A 1 105 ? -2.781 -5.698 -9.328 1.00 96.94 105 VAL A C 1
ATOM 855 O O . VAL A 1 105 ? -3.373 -6.159 -10.307 1.00 96.94 105 VAL A O 1
ATOM 858 N N . ARG A 1 106 ? -3.104 -4.533 -8.772 1.00 96.31 106 ARG A N 1
ATOM 859 C CA . ARG A 1 106 ? -4.116 -3.616 -9.296 1.00 96.31 106 ARG A CA 1
ATOM 860 C C . ARG A 1 106 ? -3.594 -2.195 -9.307 1.00 96.31 106 ARG A C 1
ATOM 862 O O . ARG A 1 106 ? -2.776 -1.820 -8.471 1.00 96.31 106 ARG A O 1
ATOM 869 N N . GLU A 1 107 ? -4.129 -1.392 -10.215 1.00 96.06 107 GLU A N 1
ATOM 870 C CA . GLU A 1 107 ? -3.955 0.055 -10.161 1.00 96.06 107 GLU A CA 1
ATOM 871 C C . GLU A 1 107 ? -4.590 0.602 -8.877 1.00 96.06 107 GLU A C 1
ATOM 873 O O . GLU A 1 107 ? -5.710 0.229 -8.514 1.00 96.06 107 GLU A O 1
ATOM 878 N N . LEU A 1 108 ? -3.857 1.457 -8.167 1.00 96.00 108 LEU A N 1
ATOM 879 C CA . LEU A 1 108 ? -4.339 2.097 -6.954 1.00 96.00 108 LEU A CA 1
ATOM 880 C C . LEU A 1 108 ? -5.368 3.171 -7.346 1.00 96.00 108 LEU A C 1
ATOM 882 O O . LEU A 1 108 ? -4.993 4.116 -8.039 1.00 96.00 108 LEU A O 1
ATOM 886 N N . PRO A 1 109 ? -6.648 3.067 -6.936 1.00 94.19 109 PRO A N 1
ATOM 887 C CA . PRO A 1 109 ? -7.664 4.029 -7.342 1.00 94.19 109 PRO A CA 1
ATOM 888 C C . PRO A 1 109 ? -7.435 5.362 -6.630 1.00 94.19 109 PRO A C 1
ATOM 890 O O . PRO A 1 109 ? -7.596 5.481 -5.415 1.00 94.19 109 PRO A O 1
ATOM 893 N N . GLY A 1 110 ? -7.061 6.383 -7.391 1.00 95.25 110 GLY A N 1
ATOM 894 C CA . GLY A 1 110 ? -6.731 7.683 -6.833 1.00 95.25 110 GLY A CA 1
ATOM 895 C C . GLY A 1 110 ? -6.539 8.750 -7.895 1.00 95.25 110 GLY A C 1
ATOM 896 O O . GLY A 1 110 ? -6.786 8.538 -9.081 1.00 95.25 110 GLY A O 1
ATOM 897 N N . LYS A 1 111 ? -6.107 9.924 -7.449 1.00 96.25 111 LYS A N 1
ATOM 898 C CA . LYS A 1 111 ? -5.838 11.076 -8.309 1.00 96.25 111 LYS A CA 1
ATOM 899 C C . LYS A 1 111 ? -4.608 11.830 -7.839 1.00 96.25 111 LYS A C 1
ATOM 901 O O . LYS A 1 111 ? -4.238 11.779 -6.668 1.00 96.25 111 LYS A O 1
ATOM 906 N N . VAL A 1 112 ? -3.997 12.560 -8.761 1.00 96.31 112 VAL A N 1
ATOM 907 C CA . VAL A 1 112 ? -2.927 13.499 -8.432 1.00 96.31 112 VAL A CA 1
ATOM 908 C C . VAL A 1 112 ? -3.549 14.789 -7.904 1.00 96.31 112 VAL A C 1
ATOM 910 O O . VAL A 1 112 ? -4.473 15.326 -8.511 1.00 96.31 112 VAL A O 1
ATOM 913 N N . ASP A 1 113 ? -3.041 15.271 -6.777 1.00 95.25 113 ASP A N 1
ATOM 914 C CA . ASP A 1 113 ? -3.372 16.560 -6.179 1.00 95.25 113 ASP A CA 1
ATOM 915 C C . ASP A 1 113 ? -2.069 17.259 -5.769 1.00 95.25 113 ASP A C 1
ATOM 917 O O . ASP A 1 113 ? -1.351 16.824 -4.861 1.00 95.25 113 ASP A O 1
ATOM 921 N N . GLY A 1 114 ? -1.703 18.302 -6.516 1.00 94.56 114 GLY A N 1
ATOM 922 C CA . GLY A 1 114 ? -0.406 18.960 -6.391 1.00 94.56 114 GLY A CA 1
ATOM 923 C C . GLY A 1 114 ? 0.759 17.992 -6.623 1.00 94.56 114 GLY A C 1
ATOM 924 O O . GLY A 1 114 ? 0.892 17.398 -7.690 1.00 94.56 114 GLY A O 1
ATOM 925 N N . ASN A 1 115 ? 1.622 17.838 -5.617 1.00 94.69 115 ASN A N 1
ATOM 926 C CA . ASN A 1 115 ? 2.793 16.958 -5.664 1.00 94.69 115 ASN A CA 1
ATOM 927 C C . ASN A 1 115 ? 2.537 15.557 -5.081 1.00 94.69 115 ASN A C 1
ATOM 929 O O . ASN A 1 115 ? 3.495 14.827 -4.812 1.00 94.69 115 ASN A O 1
ATOM 933 N N . LYS A 1 116 ? 1.273 15.188 -4.851 1.00 96.50 116 LYS A N 1
ATOM 934 C CA . LYS A 1 116 ? 0.887 13.916 -4.238 1.00 96.50 116 LYS A CA 1
ATOM 935 C C . LYS A 1 116 ? -0.082 13.143 -5.116 1.00 96.50 116 LYS A C 1
ATOM 937 O O . LYS A 1 116 ? -0.908 13.717 -5.811 1.00 96.50 116 LYS A O 1
ATOM 942 N N . PHE A 1 117 ? -0.010 11.826 -5.031 1.00 97.56 117 PHE A N 1
ATOM 943 C CA . PHE A 1 117 ? -1.078 10.918 -5.404 1.00 97.56 117 PHE A CA 1
ATOM 944 C C . PHE A 1 117 ? -1.903 10.593 -4.154 1.00 97.56 117 PHE A C 1
ATOM 946 O O . PHE A 1 117 ? -1.347 10.190 -3.130 1.00 97.56 117 PHE A O 1
ATOM 953 N N . ILE A 1 118 ? -3.216 10.790 -4.232 1.00 97.75 118 ILE A N 1
ATOM 954 C CA . ILE A 1 118 ? -4.158 10.548 -3.141 1.00 97.75 118 ILE A CA 1
ATOM 955 C C . ILE A 1 118 ? -5.113 9.435 -3.561 1.00 97.75 118 ILE A C 1
ATOM 957 O O . ILE A 1 118 ? -5.774 9.543 -4.594 1.00 97.75 118 ILE A O 1
ATOM 961 N N . ALA A 1 119 ? -5.192 8.387 -2.748 1.00 97.06 119 ALA A N 1
ATOM 962 C CA . ALA A 1 119 ? -6.053 7.230 -2.966 1.00 97.06 119 ALA A CA 1
ATOM 963 C C . ALA A 1 119 ? -6.855 6.884 -1.716 1.00 97.06 119 ALA A C 1
ATOM 965 O O . ALA A 1 119 ? -6.431 7.189 -0.603 1.00 97.06 119 ALA A O 1
ATOM 966 N N . GLU A 1 120 ? -7.975 6.194 -1.904 1.00 95.62 120 GLU A N 1
ATOM 967 C CA . GLU A 1 120 ? -8.735 5.579 -0.818 1.00 95.62 120 GLU A CA 1
ATOM 968 C C . GLU A 1 120 ? -8.679 4.061 -0.942 1.00 95.62 120 GLU A C 1
ATOM 970 O O . GLU A 1 120 ? -8.856 3.522 -2.035 1.00 95.62 120 GLU A O 1
ATOM 975 N N . LEU A 1 121 ? -8.480 3.372 0.179 1.00 94.50 121 LEU A N 1
ATOM 976 C CA . LEU A 1 121 ? -8.520 1.916 0.249 1.00 94.50 121 LEU A CA 1
ATOM 977 C C . LEU A 1 121 ? -9.358 1.443 1.435 1.00 94.50 121 LEU A C 1
ATOM 979 O O . LEU A 1 121 ? -9.498 2.127 2.449 1.00 94.50 121 LEU A O 1
ATOM 983 N N . ASP A 1 122 ? -9.889 0.236 1.295 1.00 93.50 122 ASP A N 1
ATOM 984 C CA . ASP A 1 122 ? -10.544 -0.554 2.336 1.00 93.50 122 ASP A CA 1
ATOM 985 C C . ASP A 1 122 ? -9.755 -1.832 2.675 1.00 93.50 122 ASP A C 1
ATOM 987 O O . ASP A 1 122 ? -10.235 -2.674 3.430 1.00 93.50 122 ASP A O 1
ATOM 991 N N . LEU A 1 123 ? -8.534 -1.982 2.158 1.00 92.12 123 LEU A N 1
ATOM 992 C CA . LEU A 1 123 ? -7.656 -3.112 2.462 1.00 92.12 123 LEU A CA 1
ATOM 993 C C . LEU A 1 123 ? -6.847 -2.884 3.729 1.00 92.12 123 LEU A C 1
ATOM 995 O O . LEU A 1 123 ? -6.383 -1.787 4.006 1.00 92.12 123 LEU A O 1
ATOM 999 N N . GLY A 1 124 ? -6.659 -3.930 4.516 1.00 85.06 124 GLY A N 1
ATOM 1000 C CA . GLY A 1 124 ? -5.959 -3.799 5.780 1.00 85.06 124 GLY A CA 1
ATOM 1001 C C . GLY A 1 124 ? -4.442 -3.793 5.633 1.00 85.06 124 GLY A C 1
ATOM 1002 O O . GLY A 1 124 ? -3.784 -3.119 6.419 1.00 85.06 124 GLY A O 1
ATOM 1003 N N . ASP A 1 125 ? -3.868 -4.473 4.641 1.00 89.06 125 ASP A N 1
ATOM 1004 C CA . ASP A 1 125 ? -2.415 -4.626 4.534 1.00 89.06 125 ASP A CA 1
ATOM 1005 C C . ASP A 1 125 ? -1.828 -4.627 3.107 1.00 89.06 125 ASP A C 1
ATOM 1007 O O . ASP A 1 125 ? -1.093 -5.548 2.750 1.00 89.06 125 ASP A O 1
ATOM 1011 N N . PRO A 1 126 ? -2.090 -3.595 2.283 1.00 92.50 126 PRO A N 1
ATOM 1012 C CA . PRO A 1 126 ? -1.646 -3.581 0.895 1.00 92.50 126 PRO A CA 1
ATOM 1013 C C . PRO A 1 126 ? -0.175 -3.141 0.742 1.00 92.50 126 PRO A C 1
ATOM 1015 O O . PRO A 1 126 ? 0.161 -1.987 1.041 1.00 92.50 126 PRO A O 1
ATOM 1018 N N . PRO A 1 127 ? 0.699 -3.983 0.159 1.00 96.75 127 PRO A N 1
ATOM 1019 C CA . PRO A 1 127 ? 1.963 -3.530 -0.406 1.00 96.75 127 PRO A CA 1
ATOM 1020 C C . PRO A 1 127 ? 1.688 -2.530 -1.526 1.00 96.75 127 PRO A C 1
ATOM 1022 O O . PRO A 1 127 ? 0.858 -2.780 -2.402 1.00 96.75 127 PRO A O 1
ATOM 1025 N N . ILE A 1 128 ? 2.399 -1.406 -1.509 1.00 97.75 128 ILE A N 1
ATOM 1026 C CA . ILE A 1 128 ? 2.254 -0.324 -2.482 1.00 97.75 128 ILE A CA 1
ATOM 1027 C C . ILE A 1 128 ? 3.479 -0.301 -3.385 1.00 97.75 128 ILE A C 1
ATOM 1029 O O . ILE A 1 128 ? 4.619 -0.375 -2.918 1.00 97.75 128 ILE A O 1
ATOM 1033 N N . GLY A 1 129 ? 3.248 -0.172 -4.685 1.00 97.38 129 GLY A N 1
ATOM 1034 C CA . GLY A 1 129 ? 4.286 -0.097 -5.698 1.00 97.38 129 GLY A CA 1
ATOM 1035 C C . GLY A 1 129 ? 3.987 0.950 -6.757 1.00 97.38 129 GLY A C 1
ATOM 1036 O O . GLY A 1 129 ? 2.955 1.621 -6.748 1.00 97.38 129 GLY A O 1
ATOM 1037 N N . LYS A 1 130 ? 4.914 1.076 -7.698 1.00 97.25 130 LYS A N 1
ATOM 1038 C CA . LYS A 1 130 ? 4.736 1.863 -8.913 1.00 97.25 130 LYS A CA 1
ATOM 1039 C C . LYS A 1 130 ? 5.222 1.081 -10.119 1.00 97.25 130 LYS A C 1
ATOM 1041 O O . LYS A 1 130 ? 6.193 0.331 -10.014 1.00 97.25 130 LYS A O 1
ATOM 1046 N N . THR A 1 131 ? 4.609 1.300 -11.270 1.00 96.62 131 THR A N 1
ATOM 1047 C CA . T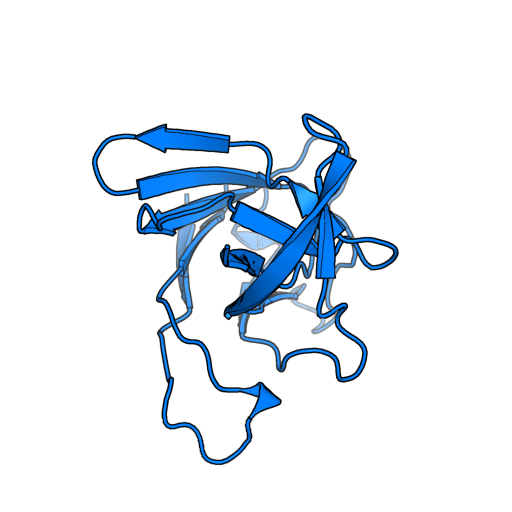HR A 1 131 ? 5.139 0.762 -12.519 1.00 96.62 131 THR A CA 1
ATOM 1048 C C . THR A 1 131 ? 6.421 1.490 -12.911 1.00 96.62 131 THR A C 1
ATOM 1050 O O . THR A 1 131 ? 6.542 2.709 -12.771 1.00 96.62 131 THR A O 1
ATOM 1053 N N . THR A 1 132 ? 7.365 0.745 -13.457 1.00 89.44 132 THR A N 1
ATOM 1054 C CA . THR A 1 132 ? 8.573 1.231 -14.112 1.00 89.44 132 THR A CA 1
ATOM 1055 C C . THR A 1 132 ? 8.557 0.719 -15.541 1.00 89.44 132 THR A C 1
ATOM 1057 O O . THR A 1 132 ? 8.365 -0.478 -15.764 1.00 89.44 132 THR A O 1
ATOM 1060 N N . GLY A 1 133 ? 8.731 1.624 -16.490 1.00 66.56 133 GLY A N 1
ATOM 1061 C CA . GLY A 1 133 ? 8.768 1.362 -17.920 1.00 66.56 133 GLY A CA 1
ATOM 1062 C C . GLY A 1 133 ? 9.521 2.480 -18.608 1.00 66.56 133 GLY A C 1
ATOM 1063 O O . GLY A 1 133 ? 9.566 3.583 -18.012 1.00 66.56 133 GLY A O 1
#

pLDDT: mean 94.68, std 3.41, range [66.56, 98.06]

Radius of gyration: 14.3 Å; chains: 1; bounding box: 38×32×43 Å

Secondary structure (DSSP, 8-state):
-EEEEE---TT-SSGGG---S-EEEEE-TTTTTT-EEEE-PPPTT--SEEE-TTT--EEEEEEEE-EEEE-TTSPBPSBPPTT--EEEEEE--SS-EEEE-SSSEEE--EEEETTEEEEEE-BSS--EEEEE-

Foldseek 3Di:
DDKDKDQADQPPPDPQNHAHFIKIKAFDPVCPLFWDKAFDGHDPPDDQWDQDPVPRDIFGKDFHGKIFTAGPVRDTFQFAPPPGKIKMKTFDDPAFKWKDSVPDIDGFPFDDDPRITMGIGGGGIIGIIGTDD

Sequence (133 aa):
MKKVKISANPNHPDPKKRFTHEITIVLGDEIKEKYEVVAKDFPADLPEFWIDPNDDKEKKIAWIANFGLRTPGGRFADTLPKGYRYQIEIPHLPGKTVYFDGSRVRELPGKVDGNKFIAELDLGDPPIGKTTG